Protein AF-A0A151JZW5-F1 (afdb_monomer_lite)

InterPro domains:
  IPR041588 Integrase zinc-binding domain [PF17921] (23-75)

Foldseek 3Di:
DDDDPDDLDPQLVPAAEDEDDPPLLVVLLVLCVVVVNDDLVVSLVVNNSHHDYDPSSVSSVVSSVPDPVCVVVVDDD

pLDDT: mean 81.83, std 11.43, range [36.91, 91.56]

Structure (mmCIF, N/CA/C/O backbone):
data_AF-A0A151JZW5-F1
#
_entry.id   AF-A0A151JZW5-F1
#
loop_
_atom_site.group_PDB
_atom_site.id
_atom_site.type_symbol
_atom_site.label_atom_id
_atom_site.label_alt_id
_atom_site.label_comp_id
_atom_site.label_asym_id
_atom_site.label_entity_id
_atom_site.label_seq_id
_atom_site.pdbx_PDB_ins_code
_atom_site.Cartn_x
_atom_site.Cartn_y
_atom_site.Cartn_z
_atom_site.occupancy
_atom_site.B_iso_or_equiv
_atom_site.auth_seq_id
_atom_site.auth_comp_id
_atom_site.auth_asym_id
_atom_site.auth_atom_id
_atom_site.pdbx_PDB_model_num
ATOM 1 N N . MET A 1 1 ? -2.857 28.229 9.832 1.00 36.91 1 MET A N 1
ATOM 2 C CA . MET A 1 1 ? -3.133 27.513 8.568 1.00 36.91 1 MET A CA 1
ATOM 3 C C . MET A 1 1 ? -3.996 26.294 8.898 1.00 36.91 1 MET A C 1
ATOM 5 O O . MET A 1 1 ? -3.463 25.231 9.171 1.00 36.91 1 MET A O 1
ATOM 9 N N . LEU A 1 2 ? -5.315 26.460 9.012 1.00 48.34 2 LEU A N 1
ATOM 10 C CA . LEU A 1 2 ? -6.248 25.354 9.258 1.00 48.34 2 LEU A CA 1
ATOM 11 C C . LEU A 1 2 ? -7.472 25.601 8.385 1.00 48.34 2 LEU A C 1
ATOM 13 O O . LEU A 1 2 ? -8.319 26.416 8.732 1.00 48.34 2 LEU A O 1
ATOM 17 N N . LEU A 1 3 ? -7.534 24.943 7.233 1.00 49.47 3 LEU A N 1
ATOM 18 C CA . LEU A 1 3 ? -8.750 24.894 6.437 1.00 49.47 3 LEU A CA 1
ATOM 19 C C . 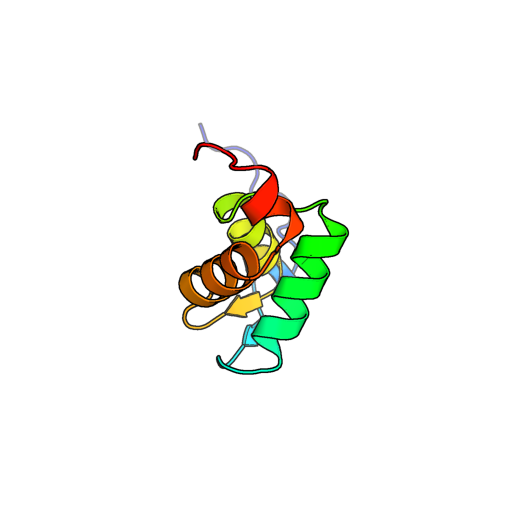LEU A 1 3 ? -9.044 23.442 6.070 1.00 49.47 3 LEU A C 1
ATOM 21 O O . LEU A 1 3 ? -8.179 22.728 5.567 1.00 49.47 3 LEU A O 1
ATOM 25 N N . ASN A 1 4 ? -10.312 23.094 6.287 1.00 48.78 4 ASN A N 1
ATOM 26 C CA . ASN A 1 4 ? -11.067 22.021 5.649 1.00 48.78 4 ASN A CA 1
ATOM 27 C C . ASN A 1 4 ? -10.975 20.622 6.271 1.00 48.78 4 ASN A C 1
ATOM 29 O O . ASN A 1 4 ? -10.550 19.666 5.633 1.00 48.78 4 ASN A O 1
ATOM 33 N N . ALA A 1 5 ? -11.584 20.461 7.449 1.00 59.94 5 ALA A N 1
ATOM 34 C CA . ALA A 1 5 ? -12.305 19.221 7.758 1.00 59.94 5 ALA A CA 1
ATOM 35 C C . ALA A 1 5 ? -13.684 19.234 7.060 1.00 59.94 5 ALA A C 1
ATOM 37 O O . ALA A 1 5 ? -14.725 19.094 7.695 1.00 59.94 5 ALA A O 1
ATOM 38 N N . GLY A 1 6 ? -13.699 19.485 5.747 1.00 62.66 6 GLY A N 1
ATOM 39 C CA . GLY A 1 6 ? -14.891 19.288 4.928 1.00 62.66 6 GLY A CA 1
ATOM 40 C C . GLY A 1 6 ? -15.167 17.791 4.862 1.00 62.66 6 GLY A C 1
ATOM 41 O O . GLY A 1 6 ? -14.287 17.043 4.450 1.00 62.66 6 GLY A O 1
ATOM 42 N N . SER A 1 7 ? -16.329 17.373 5.370 1.00 71.81 7 SER A N 1
ATOM 43 C CA . SER A 1 7 ? -16.927 16.030 5.272 1.00 71.81 7 SER A CA 1
ATOM 44 C C . SER A 1 7 ? -15.954 14.897 4.896 1.00 71.81 7 SER A C 1
ATOM 46 O O . SER A 1 7 ? -15.905 14.460 3.747 1.00 71.81 7 SER A O 1
ATOM 48 N N . ILE A 1 8 ? -15.174 14.414 5.868 1.00 75.00 8 ILE A N 1
ATOM 49 C CA . ILE A 1 8 ? -14.413 13.169 5.705 1.00 75.00 8 ILE A CA 1
ATOM 50 C C . ILE A 1 8 ? -15.424 12.043 5.469 1.00 75.00 8 ILE A C 1
ATOM 52 O O . ILE A 1 8 ? -16.366 11.896 6.252 1.00 75.00 8 ILE A O 1
ATOM 56 N N . ASP A 1 9 ? -15.225 11.266 4.403 1.00 81.75 9 ASP A N 1
ATOM 57 C CA . ASP A 1 9 ? -16.072 10.117 4.086 1.00 81.75 9 ASP A CA 1
ATOM 58 C C . ASP A 1 9 ? -16.163 9.161 5.286 1.00 81.75 9 ASP A C 1
ATOM 60 O O . ASP A 1 9 ? -15.176 8.940 5.998 1.00 81.75 9 ASP A O 1
ATOM 64 N N . TYR A 1 10 ? -17.344 8.584 5.518 1.00 82.06 10 TYR A N 1
ATOM 65 C CA . TYR A 1 10 ? -17.589 7.693 6.653 1.00 82.06 10 TYR A CA 1
ATOM 66 C C . TYR A 1 10 ? -16.551 6.564 6.739 1.00 82.06 10 TYR A C 1
ATOM 68 O O . TYR A 1 10 ? -16.077 6.247 7.828 1.00 82.06 10 TYR A O 1
ATOM 76 N N . THR A 1 11 ? -16.130 6.012 5.598 1.00 79.06 11 THR A N 1
ATOM 77 C CA . THR A 1 11 ? -15.150 4.915 5.535 1.00 79.06 11 THR A CA 1
ATOM 78 C C . THR A 1 11 ? -13.732 5.346 5.900 1.00 79.06 11 THR A C 1
ATOM 80 O O . THR A 1 11 ? -12.970 4.553 6.450 1.00 79.06 11 THR A O 1
ATOM 83 N N . GLN A 1 12 ? -13.393 6.615 5.665 1.00 80.62 12 GLN A N 1
ATOM 84 C CA . GLN A 1 12 ? -12.111 7.192 6.061 1.00 80.62 12 GLN A CA 1
ATOM 85 C C . GLN A 1 12 ? -12.112 7.610 7.534 1.00 80.62 12 GLN A C 1
ATOM 87 O O . GLN A 1 12 ? -11.073 7.564 8.193 1.00 80.62 12 GLN A O 1
ATOM 92 N N . LYS A 1 13 ? -13.278 7.989 8.069 1.00 84.06 13 LYS A N 1
ATOM 93 C CA . LYS A 1 13 ? -13.458 8.270 9.497 1.00 84.06 13 LYS A CA 1
ATOM 94 C C . LYS A 1 13 ? -13.460 6.988 10.340 1.00 84.06 13 LYS A C 1
ATOM 96 O O . LYS A 1 13 ? -12.930 6.997 11.448 1.00 84.06 13 LYS A O 1
ATOM 101 N N . TYR A 1 14 ? -14.017 5.900 9.804 1.00 82.50 14 TYR A N 1
ATOM 102 C CA . TYR A 1 14 ? -14.153 4.599 10.465 1.00 82.50 14 TYR A CA 1
ATOM 103 C C . TYR A 1 14 ? -13.633 3.464 9.566 1.00 82.50 14 TYR A C 1
ATOM 105 O O . TYR A 1 14 ? -14.419 2.708 8.989 1.00 82.50 14 TYR A O 1
ATOM 113 N N . PRO A 1 15 ? -12.304 3.331 9.421 1.00 82.19 15 PRO A N 1
ATOM 114 C CA . PRO A 1 15 ? -11.722 2.314 8.558 1.00 82.19 15 PRO A CA 1
ATOM 115 C C . PRO A 1 15 ? -11.948 0.906 9.116 1.00 82.19 15 PRO A C 1
ATOM 117 O O . PRO A 1 15 ? -11.836 0.658 10.318 1.00 82.19 15 PRO A O 1
ATOM 120 N N . ILE A 1 16 ? -12.205 -0.048 8.222 1.00 86.19 16 ILE A N 1
ATO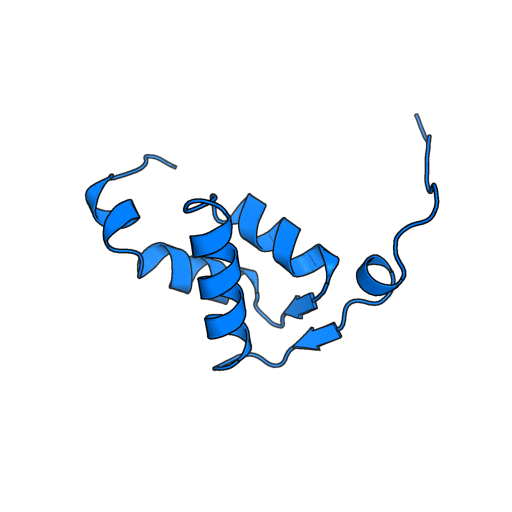M 121 C CA . ILE A 1 16 ? -12.444 -1.447 8.592 1.00 86.19 16 ILE A CA 1
ATOM 122 C C . ILE A 1 16 ? -11.122 -2.086 9.025 1.00 86.19 16 ILE A C 1
ATOM 124 O O . ILE A 1 16 ? -10.148 -2.097 8.266 1.00 86.19 16 ILE A O 1
ATOM 128 N N . ILE A 1 17 ? -11.074 -2.654 10.230 1.00 84.81 17 ILE A N 1
ATOM 129 C CA . ILE A 1 17 ? -9.892 -3.373 10.713 1.00 84.81 17 ILE A CA 1
ATOM 130 C C . ILE A 1 17 ? -9.783 -4.695 9.956 1.00 84.81 17 ILE A C 1
ATOM 132 O O . ILE A 1 17 ? -10.667 -5.545 10.054 1.00 84.81 17 ILE A O 1
ATOM 136 N N . LEU A 1 18 ? -8.680 -4.885 9.227 1.00 81.12 18 LEU A N 1
ATOM 137 C CA . LEU A 1 18 ? -8.388 -6.168 8.594 1.00 81.12 18 LEU A CA 1
ATOM 138 C C . LEU A 1 18 ? -7.331 -6.945 9.383 1.00 81.12 18 LEU A C 1
ATOM 140 O O . LEU A 1 18 ? -6.206 -6.446 9.544 1.00 81.12 18 LEU A O 1
ATOM 144 N N . PRO A 1 19 ? -7.634 -8.190 9.795 1.00 74.69 19 PRO A N 1
ATOM 145 C CA . PRO A 1 19 ? -6.616 -9.103 10.275 1.00 74.69 19 PRO A CA 1
ATOM 146 C C . PRO A 1 19 ? -5.651 -9.451 9.138 1.00 74.69 19 PRO A C 1
ATOM 148 O O . PRO A 1 19 ? -6.016 -9.589 7.966 1.00 74.69 19 PRO A O 1
ATOM 151 N N . ASN A 1 20 ? -4.378 -9.575 9.491 1.00 68.25 20 ASN A N 1
ATOM 152 C CA . ASN A 1 20 ? -3.339 -9.909 8.533 1.00 68.25 20 ASN A CA 1
ATOM 153 C C . ASN A 1 20 ? -3.441 -11.393 8.155 1.00 68.25 20 ASN A C 1
ATOM 155 O O . ASN A 1 20 ? -3.596 -12.222 9.052 1.00 68.25 20 ASN A O 1
ATOM 159 N N . LYS A 1 21 ? -3.336 -11.700 6.851 1.00 70.06 21 LYS A N 1
ATOM 160 C CA . LYS A 1 21 ? -2.559 -12.828 6.284 1.00 70.06 21 LYS A CA 1
ATOM 161 C C . LYS A 1 21 ? -2.923 -13.117 4.830 1.00 70.06 21 LYS A C 1
ATOM 163 O O . LYS A 1 21 ? -2.035 -13.110 3.995 1.00 70.06 21 LYS A O 1
ATOM 168 N N . HIS A 1 22 ? -4.196 -13.339 4.499 1.00 74.75 22 HIS A N 1
ATOM 169 C CA . HIS A 1 22 ? -4.556 -13.799 3.146 1.00 74.75 22 HIS A CA 1
ATOM 170 C C . HIS A 1 22 ? -5.428 -12.800 2.380 1.00 74.75 22 HIS A C 1
ATOM 172 O O . HIS A 1 22 ? -5.029 -12.297 1.331 1.00 74.75 22 HIS A O 1
ATOM 178 N N . HIS A 1 23 ? -6.582 -12.430 2.940 1.00 82.00 23 HIS A N 1
ATOM 179 C CA . HIS A 1 23 ? -7.513 -11.522 2.266 1.00 82.00 23 HIS A CA 1
ATOM 180 C C . HIS A 1 23 ? -6.914 -10.122 2.053 1.00 82.00 23 HIS A C 1
ATOM 182 O O . HIS A 1 23 ? -6.984 -9.572 0.956 1.00 82.00 23 HIS A O 1
ATOM 188 N N . LEU A 1 24 ? -6.214 -9.597 3.065 1.00 83.81 24 LEU A N 1
ATOM 189 C CA . LEU A 1 24 ? -5.506 -8.323 2.960 1.00 83.81 24 LEU A CA 1
ATOM 190 C C . LEU A 1 24 ? -4.464 -8.328 1.830 1.00 83.81 24 LEU A C 1
ATOM 192 O O . LEU A 1 24 ? -4.352 -7.351 1.100 1.00 83.81 24 LEU A O 1
ATOM 196 N N . MET A 1 25 ? -3.703 -9.412 1.656 1.00 86.00 25 MET A N 1
ATOM 197 C CA . MET A 1 25 ? -2.694 -9.476 0.594 1.00 86.00 25 MET A CA 1
ATOM 198 C C . MET A 1 25 ? -3.330 -9.445 -0.797 1.00 86.00 25 MET A C 1
ATOM 200 O O . MET A 1 25 ? -2.805 -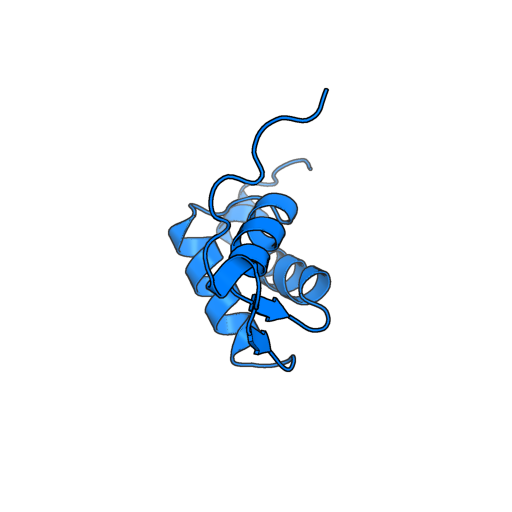8.767 -1.678 1.00 86.00 25 MET A O 1
ATOM 204 N N . ASN A 1 26 ? -4.462 -10.127 -0.983 1.00 88.12 26 ASN A N 1
ATOM 205 C CA . ASN A 1 26 ? -5.194 -10.118 -2.250 1.00 88.12 26 ASN A CA 1
ATOM 206 C C . ASN A 1 26 ? -5.744 -8.726 -2.566 1.00 88.12 26 ASN A C 1
ATOM 208 O O . ASN A 1 26 ? -5.496 -8.208 -3.651 1.00 88.12 26 ASN A O 1
ATOM 212 N N . LEU A 1 27 ? -6.357 -8.067 -1.582 1.00 88.25 27 LEU A N 1
ATOM 213 C CA . LEU A 1 27 ? -6.822 -6.690 -1.720 1.00 88.25 27 LEU A CA 1
ATOM 214 C C . LEU A 1 27 ? -5.679 -5.734 -2.104 1.00 88.25 27 LEU A C 1
ATOM 216 O O . LEU A 1 27 ? -5.816 -4.918 -3.012 1.00 88.25 27 LEU A O 1
ATOM 220 N N . ILE A 1 28 ? -4.526 -5.844 -1.438 1.00 89.12 28 ILE A N 1
ATOM 221 C CA . ILE A 1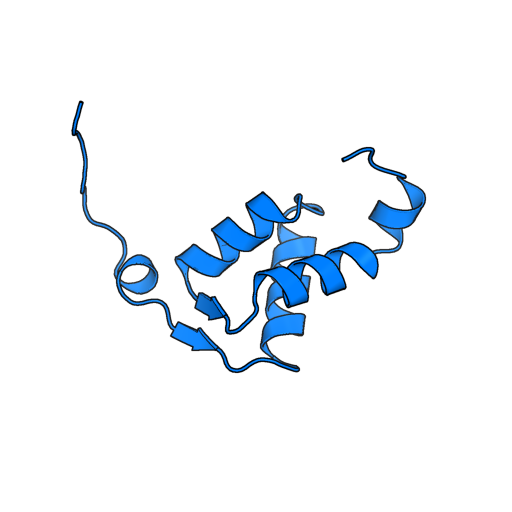 28 ? -3.354 -5.012 -1.742 1.00 89.12 28 ILE A CA 1
ATOM 222 C C . ILE A 1 28 ? -2.851 -5.272 -3.164 1.00 89.12 28 ILE A C 1
ATOM 224 O O . ILE A 1 28 ? -2.507 -4.313 -3.851 1.00 89.12 28 ILE A O 1
ATOM 228 N N . LYS A 1 29 ? -2.818 -6.533 -3.619 1.00 88.25 29 LYS A N 1
ATOM 229 C CA . LYS A 1 29 ? -2.457 -6.886 -5.003 1.00 88.25 29 LYS A CA 1
ATOM 230 C C . LYS A 1 29 ? -3.417 -6.257 -6.006 1.00 88.25 29 LYS A C 1
ATOM 232 O O . LYS A 1 29 ? -2.960 -5.646 -6.966 1.00 88.25 29 LYS A O 1
ATOM 237 N N . GLU A 1 30 ? -4.721 -6.355 -5.774 1.00 89.31 30 GLU A N 1
ATOM 238 C CA . GLU A 1 30 ? -5.722 -5.757 -6.660 1.00 89.31 30 GLU A CA 1
ATOM 239 C C . GLU A 1 30 ? -5.568 -4.241 -6.756 1.00 89.31 30 GLU A C 1
ATOM 241 O O . GLU A 1 30 ? -5.510 -3.697 -7.858 1.00 89.31 30 GLU A O 1
ATOM 246 N N . VAL A 1 31 ? -5.457 -3.553 -5.615 1.00 89.56 31 VAL A N 1
ATOM 247 C CA . VAL A 1 31 ? -5.236 -2.100 -5.587 1.00 89.56 31 VAL A CA 1
ATOM 248 C C . VAL A 1 31 ? -3.921 -1.754 -6.291 1.00 89.56 31 VAL A C 1
ATOM 250 O O . VAL A 1 31 ? -3.875 -0.792 -7.051 1.00 89.56 31 VAL A O 1
ATOM 253 N N . TYR A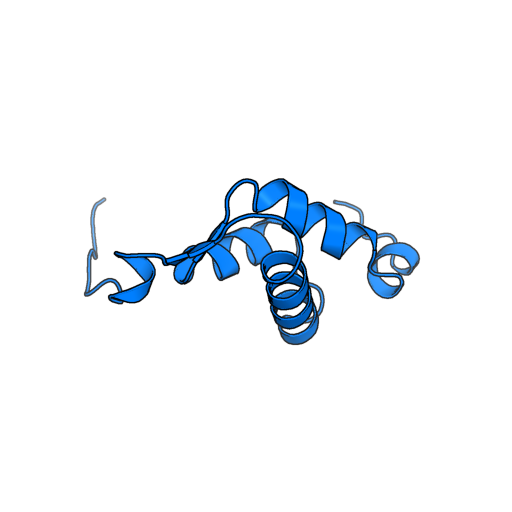 1 32 ? -2.872 -2.552 -6.105 1.00 91.38 32 TYR A N 1
ATOM 254 C CA . TYR A 1 32 ? -1.560 -2.319 -6.702 1.00 91.38 32 TYR A CA 1
ATOM 255 C C . TYR A 1 32 ? -1.570 -2.431 -8.228 1.00 91.38 32 TYR A C 1
ATOM 257 O O . TYR A 1 32 ? -1.042 -1.552 -8.910 1.00 91.38 32 TYR A O 1
ATOM 265 N N . HIS A 1 33 ? -2.217 -3.465 -8.768 1.00 90.25 33 HIS A N 1
ATOM 266 C CA . HIS A 1 33 ? -2.357 -3.636 -10.212 1.00 90.25 33 HIS A CA 1
ATOM 267 C C . HIS A 1 33 ? -3.307 -2.603 -10.831 1.00 90.25 33 HIS A C 1
ATOM 269 O O . HIS A 1 33 ? -3.000 -2.067 -11.892 1.00 90.25 33 HIS A O 1
ATOM 275 N N . LYS A 1 34 ? -4.408 -2.248 -10.150 1.00 91.56 34 LYS A N 1
ATOM 276 C CA . LYS A 1 34 ? -5.330 -1.187 -10.601 1.00 91.56 34 LYS A CA 1
ATOM 277 C C . LYS A 1 34 ? -4.675 0.197 -10.630 1.00 91.56 34 LYS A C 1
ATOM 279 O O . LYS A 1 34 ? -5.025 1.010 -11.474 1.00 91.56 34 LYS A O 1
ATOM 284 N N . ASN A 1 35 ? -3.717 0.460 -9.740 1.00 89.69 35 ASN A N 1
ATOM 285 C CA . ASN A 1 35 ? -2.997 1.736 -9.654 1.00 89.69 35 ASN A CA 1
ATOM 286 C C . ASN A 1 35 ? -1.629 1.696 -10.353 1.00 89.69 35 ASN A C 1
ATOM 288 O O . ASN A 1 35 ? -0.692 2.360 -9.908 1.00 89.69 35 ASN A O 1
ATOM 292 N N . LEU A 1 36 ? -1.502 0.902 -11.422 1.00 89.81 36 LEU A N 1
ATOM 293 C CA . LEU A 1 36 ? -0.334 0.883 -12.312 1.00 89.81 36 LEU A CA 1
ATOM 294 C C . LEU A 1 36 ? 1.001 0.769 -11.563 1.00 89.81 36 LEU A C 1
ATOM 296 O O . LEU A 1 36 ? 1.958 1.486 -11.844 1.00 89.81 36 LEU A O 1
ATOM 300 N N . HIS A 1 37 ? 1.064 -0.147 -10.597 1.00 89.56 37 HIS A N 1
ATOM 301 C CA . HIS A 1 37 ? 2.273 -0.422 -9.829 1.00 89.56 37 HIS A CA 1
ATOM 302 C C . HIS A 1 37 ? 2.766 0.729 -8.930 1.00 89.56 37 HIS A C 1
ATOM 304 O O . HIS A 1 37 ? 3.971 0.882 -8.706 1.00 89.56 37 HIS A O 1
ATOM 310 N N . ALA A 1 38 ? 1.844 1.514 -8.370 1.00 88.31 38 ALA A N 1
ATOM 311 C CA . ALA A 1 38 ? 2.152 2.615 -7.459 1.00 88.31 38 ALA A CA 1
ATOM 312 C C . ALA A 1 38 ? 3.158 2.255 -6.339 1.00 88.31 38 ALA A C 1
ATOM 314 O O . ALA A 1 38 ? 3.180 1.145 -5.794 1.00 88.31 38 ALA A O 1
ATOM 315 N N . LYS A 1 39 ? 3.980 3.241 -5.943 1.00 87.00 39 LYS A N 1
ATOM 316 C CA . LYS A 1 39 ? 4.978 3.105 -4.865 1.00 87.00 39 LYS A CA 1
ATOM 317 C C . LYS A 1 39 ? 4.327 2.712 -3.530 1.00 87.00 39 LYS A C 1
ATOM 319 O O . LYS A 1 39 ? 3.170 3.024 -3.251 1.00 87.00 39 LYS A O 1
ATOM 324 N N . SER A 1 40 ? 5.120 2.099 -2.647 1.00 85.56 40 SER A N 1
ATOM 325 C CA . SER A 1 40 ? 4.640 1.547 -1.367 1.00 85.56 40 SER A CA 1
ATOM 326 C C . SER A 1 40 ? 3.904 2.558 -0.481 1.00 85.56 40 SER A C 1
ATOM 328 O O . SER A 1 40 ? 2.924 2.203 0.168 1.00 85.56 40 SER A O 1
ATOM 330 N N . GLN A 1 41 ? 4.356 3.814 -0.460 1.00 87.56 41 GLN A N 1
ATOM 331 C CA . GLN A 1 41 ? 3.744 4.874 0.339 1.00 87.56 41 GLN A CA 1
ATOM 332 C C . GLN A 1 41 ? 2.368 5.274 -0.201 1.00 87.56 41 GLN A C 1
ATOM 334 O O . GLN A 1 41 ? 1.429 5.391 0.582 1.00 87.56 41 GLN A O 1
ATOM 339 N N . ALA A 1 42 ? 2.240 5.414 -1.524 1.00 89.44 42 ALA A N 1
ATOM 340 C CA . ALA A 1 42 ? 0.970 5.711 -2.179 1.00 89.44 42 ALA A CA 1
ATOM 341 C C . ALA A 1 42 ? -0.033 4.572 -1.956 1.00 89.44 42 ALA A C 1
ATOM 343 O O . ALA A 1 42 ? -1.149 4.808 -1.506 1.00 89.44 42 ALA A O 1
ATOM 344 N N . MET A 1 43 ? 0.410 3.328 -2.142 1.00 90.94 43 MET A N 1
ATOM 345 C CA . MET A 1 43 ? -0.393 2.141 -1.854 1.00 90.94 43 MET A CA 1
ATOM 346 C C . MET A 1 43 ? -0.895 2.109 -0.411 1.00 90.94 43 MET A C 1
ATOM 348 O O . MET A 1 43 ? -2.077 1.892 -0.164 1.00 90.94 43 MET A O 1
ATOM 352 N N . LEU A 1 44 ? -0.007 2.354 0.554 1.00 89.06 44 LEU A N 1
ATOM 353 C CA . LEU A 1 44 ? -0.370 2.362 1.966 1.00 89.06 44 LEU A CA 1
ATOM 354 C C . LEU A 1 44 ? -1.369 3.479 2.302 1.00 89.06 44 LEU A C 1
ATOM 356 O O . LEU A 1 44 ? -2.261 3.255 3.117 1.00 89.06 44 LEU A O 1
ATOM 360 N N . ALA A 1 45 ? -1.237 4.654 1.680 1.00 89.38 45 ALA A N 1
ATOM 361 C CA . ALA A 1 45 ? -2.200 5.742 1.822 1.00 89.38 45 ALA A CA 1
ATOM 362 C C . ALA A 1 45 ? -3.572 5.351 1.250 1.00 89.38 45 ALA A C 1
ATOM 364 O O . ALA A 1 45 ? -4.569 5.471 1.952 1.00 89.38 45 ALA A O 1
ATOM 365 N N . MET A 1 46 ? -3.613 4.787 0.038 1.00 89.06 46 MET A N 1
ATOM 366 C CA . MET A 1 46 ? -4.851 4.329 -0.606 1.00 89.06 46 MET A CA 1
ATOM 367 C C . MET A 1 46 ? -5.583 3.268 0.220 1.00 89.06 46 MET A C 1
ATOM 369 O O . MET A 1 46 ? -6.797 3.339 0.388 1.00 89.06 46 MET A O 1
ATOM 373 N N . ILE A 1 47 ? -4.852 2.299 0.780 1.00 88.44 47 ILE A N 1
ATOM 374 C CA . ILE A 1 47 ? -5.446 1.257 1.629 1.00 88.44 47 ILE A CA 1
ATOM 375 C C . ILE A 1 47 ? -6.031 1.875 2.904 1.00 88.44 47 ILE A C 1
ATOM 377 O O . ILE A 1 47 ? -7.130 1.506 3.307 1.00 88.44 47 ILE A O 1
ATOM 381 N N . ARG A 1 48 ? -5.329 2.842 3.511 1.00 88.06 48 ARG A N 1
ATOM 382 C CA . ARG A 1 48 ? -5.745 3.505 4.758 1.00 88.06 48 ARG A CA 1
ATOM 383 C C . ARG A 1 48 ? -7.005 4.349 4.645 1.00 88.06 48 ARG A C 1
ATOM 385 O O . ARG A 1 48 ? -7.632 4.589 5.668 1.00 88.06 48 ARG A O 1
ATOM 392 N N . ILE A 1 49 ? -7.389 4.752 3.434 1.00 87.56 49 ILE A N 1
ATOM 393 C CA . ILE A 1 49 ? -8.654 5.462 3.205 1.00 87.56 49 ILE A CA 1
ATOM 394 C C . ILE A 1 49 ? -9.855 4.581 3.570 1.00 87.56 49 ILE A C 1
ATOM 396 O O . ILE A 1 49 ? -10.874 5.104 3.992 1.00 87.56 49 ILE A O 1
ATOM 400 N N . ARG A 1 50 ? -9.755 3.253 3.420 1.00 84.62 50 ARG A N 1
ATOM 401 C CA . ARG A 1 50 ? -10.890 2.334 3.640 1.00 84.62 50 ARG A CA 1
ATOM 402 C C . ARG A 1 50 ? -10.638 1.275 4.707 1.00 84.62 50 ARG A C 1
ATOM 404 O O . ARG A 1 50 ? -11.578 0.741 5.290 1.00 84.62 50 ARG A O 1
ATOM 411 N N . PHE A 1 51 ? -9.376 0.947 4.950 1.00 86.19 51 PHE A N 1
ATOM 412 C CA . PHE A 1 51 ? -8.984 -0.190 5.766 1.00 86.19 51 PHE A CA 1
ATOM 413 C C . PHE A 1 51 ? -7.895 0.193 6.756 1.00 86.19 51 PHE A C 1
ATOM 415 O O . PHE A 1 51 ? -6.959 0.919 6.427 1.00 86.19 51 PHE A O 1
ATOM 422 N N . TRP A 1 52 ? -7.956 -0.386 7.950 1.00 86.94 52 TRP A N 1
ATOM 423 C CA . TRP A 1 52 ? -6.900 -0.308 8.951 1.00 86.94 52 TRP A CA 1
ATOM 424 C C . TRP A 1 52 ? -6.171 -1.655 9.053 1.00 86.94 52 TRP A C 1
ATOM 426 O O . TRP A 1 52 ? -6.444 -2.461 9.946 1.00 86.94 52 TRP A O 1
ATOM 436 N N . PRO A 1 53 ? -5.265 -1.964 8.108 1.00 82.50 53 PRO A N 1
ATOM 437 C CA . PRO A 1 53 ? -4.565 -3.237 8.092 1.00 82.50 53 PRO A CA 1
ATOM 438 C C . PRO A 1 53 ? -3.539 -3.337 9.219 1.00 82.50 53 PRO A C 1
ATOM 440 O O . PRO A 1 53 ? -2.580 -2.556 9.284 1.00 82.50 53 PRO A O 1
ATOM 443 N N . ILE A 1 54 ? -3.668 -4.378 10.039 1.00 80.00 54 ILE A N 1
ATOM 444 C CA . ILE A 1 54 ? -2.652 -4.732 11.031 1.00 80.00 54 ILE A CA 1
ATOM 445 C C . ILE A 1 54 ? -1.386 -5.159 10.265 1.00 80.00 54 ILE A C 1
ATOM 447 O O . ILE A 1 54 ? -1.398 -6.110 9.487 1.00 80.00 54 ILE A O 1
ATOM 451 N N . SER A 1 55 ? -0.297 -4.400 10.417 1.00 82.50 55 SER A N 1
ATOM 452 C CA . SER A 1 55 ? 0.952 -4.535 9.640 1.00 82.50 55 SER A CA 1
ATOM 453 C C . SER A 1 55 ? 0.851 -4.238 8.132 1.00 82.50 55 SER A C 1
ATOM 455 O O . SER A 1 55 ? 1.672 -4.725 7.347 1.00 82.50 55 SER A O 1
ATOM 457 N N . GLY A 1 56 ? -0.070 -3.362 7.705 1.00 83.25 56 GLY A N 1
ATOM 458 C CA . GLY A 1 56 ? -0.257 -3.001 6.288 1.00 83.25 56 GLY A CA 1
ATOM 459 C C . GLY A 1 56 ? 1.019 -2.594 5.544 1.00 83.25 56 GLY A C 1
ATOM 460 O O . GLY A 1 56 ? 1.236 -3.027 4.419 1.00 83.25 56 GLY A O 1
ATOM 461 N N . LYS A 1 57 ? 1.942 -1.866 6.190 1.00 86.31 57 LYS A N 1
ATOM 462 C CA . LYS A 1 57 ? 3.237 -1.489 5.586 1.00 86.31 57 LYS A CA 1
ATOM 463 C C . LYS A 1 57 ? 4.069 -2.711 5.170 1.00 86.31 57 LYS A C 1
ATOM 465 O O . LYS A 1 57 ? 4.758 -2.677 4.152 1.00 86.31 57 LYS A O 1
ATOM 470 N N . GLN A 1 58 ? 4.053 -3.784 5.963 1.00 88.00 58 GLN A N 1
ATOM 471 C CA . GLN A 1 58 ? 4.773 -5.015 5.636 1.00 88.00 58 GLN A CA 1
ATOM 472 C C . GLN A 1 58 ? 4.087 -5.756 4.486 1.00 88.00 58 GLN A C 1
ATOM 474 O O . GLN A 1 58 ? 4.771 -6.133 3.537 1.00 88.00 58 GLN A O 1
ATOM 479 N N . ALA A 1 59 ? 2.757 -5.859 4.521 1.00 86.81 59 ALA A N 1
ATOM 480 C CA . ALA A 1 59 ? 1.973 -6.490 3.463 1.00 86.81 59 ALA A CA 1
ATOM 481 C C . ALA A 1 59 ? 2.133 -5.765 2.112 1.00 86.81 59 ALA A C 1
ATOM 483 O O . ALA A 1 59 ? 2.430 -6.399 1.102 1.00 86.81 59 ALA A O 1
ATOM 484 N N . THR A 1 60 ? 2.059 -4.430 2.096 1.00 88.44 60 THR A N 1
ATOM 485 C CA . THR A 1 60 ? 2.298 -3.617 0.894 1.00 88.44 60 THR A CA 1
ATOM 486 C C . THR A 1 60 ? 3.697 -3.843 0.332 1.00 88.44 60 THR A C 1
ATOM 488 O O . THR A 1 60 ? 3.846 -4.108 -0.856 1.00 88.44 60 THR A O 1
ATOM 491 N N . ARG A 1 61 ? 4.741 -3.813 1.170 1.00 88.06 61 ARG A N 1
ATOM 492 C CA . ARG A 1 61 ? 6.111 -4.088 0.702 1.00 88.06 61 ARG A CA 1
ATOM 493 C C . ARG A 1 61 ? 6.271 -5.496 0.144 1.00 88.06 61 ARG A C 1
ATOM 495 O O . ARG A 1 61 ? 7.001 -5.667 -0.825 1.00 88.06 61 ARG A O 1
ATOM 502 N N . HIS A 1 62 ? 5.619 -6.484 0.748 1.00 88.38 62 HIS A N 1
ATOM 503 C CA . HIS A 1 62 ? 5.670 -7.857 0.264 1.00 88.38 62 HIS A CA 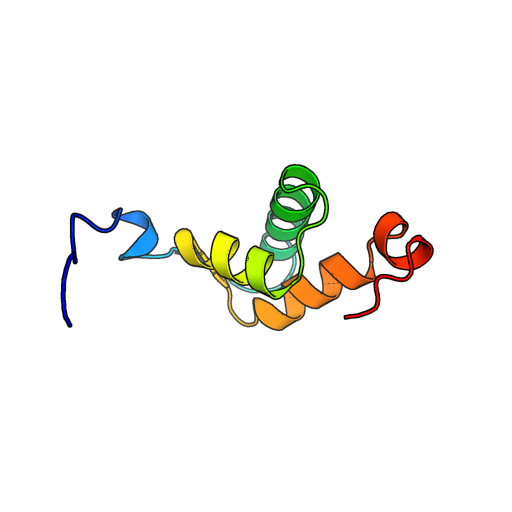1
ATOM 504 C C . HIS A 1 62 ? 5.059 -7.976 -1.140 1.00 88.38 62 HIS A C 1
ATOM 506 O O . HIS A 1 62 ? 5.696 -8.538 -2.025 1.00 88.38 62 HIS A O 1
ATOM 512 N N . VAL A 1 63 ? 3.883 -7.380 -1.370 1.00 87.38 63 VAL A N 1
ATOM 513 C CA . VAL A 1 63 ? 3.237 -7.352 -2.697 1.00 87.38 63 VAL A CA 1
ATOM 514 C C . VAL A 1 63 ? 4.097 -6.638 -3.740 1.00 87.38 63 VAL A C 1
ATOM 516 O O . VAL A 1 63 ? 4.256 -7.126 -4.853 1.00 87.38 63 VAL A O 1
ATOM 519 N N . LEU A 1 64 ? 4.701 -5.505 -3.386 1.00 87.06 64 LEU A N 1
ATOM 520 C CA . LEU A 1 64 ? 5.554 -4.770 -4.322 1.00 87.06 64 LEU A CA 1
ATOM 521 C C . LEU A 1 64 ? 6.822 -5.548 -4.690 1.00 87.06 64 LEU A C 1
ATOM 523 O O . LEU A 1 64 ? 7.245 -5.515 -5.841 1.00 87.06 64 LEU A O 1
ATOM 527 N N . ARG A 1 65 ? 7.423 -6.263 -3.730 1.00 87.56 65 ARG A N 1
ATOM 528 C CA . ARG A 1 65 ? 8.615 -7.093 -3.968 1.00 87.56 65 ARG A CA 1
ATOM 529 C C . ARG A 1 65 ? 8.324 -8.338 -4.800 1.00 87.56 65 ARG A C 1
ATOM 531 O O . ARG A 1 65 ? 9.224 -8.808 -5.482 1.00 87.56 65 ARG A O 1
ATOM 538 N N . SER A 1 66 ? 7.102 -8.867 -4.753 1.00 88.75 66 SER A N 1
ATOM 539 C CA . SER A 1 66 ? 6.706 -10.015 -5.577 1.00 88.75 66 SER A CA 1
ATOM 540 C C . SER A 1 66 ? 6.305 -9.631 -7.005 1.00 88.75 66 SER A C 1
ATOM 542 O O . SER A 1 66 ? 6.090 -10.506 -7.842 1.00 88.75 66 SER A O 1
ATOM 544 N N . CYS A 1 67 ? 6.238 -8.336 -7.320 1.00 90.25 67 CYS A N 1
ATOM 545 C CA . CYS A 1 67 ? 5.944 -7.862 -8.662 1.00 90.25 67 CYS A CA 1
ATOM 546 C C . CYS A 1 67 ? 7.151 -8.023 -9.598 1.00 90.25 67 CYS A C 1
ATOM 548 O O . CYS A 1 67 ? 8.098 -7.235 -9.553 1.00 90.25 67 CYS A O 1
ATOM 550 N N . ILE A 1 68 ? 7.083 -8.993 -10.514 1.00 90.06 68 ILE A N 1
ATOM 551 C CA . ILE A 1 68 ? 8.149 -9.237 -11.498 1.00 90.06 68 ILE A CA 1
ATOM 552 C C . ILE A 1 68 ? 8.378 -8.048 -12.442 1.00 90.06 68 ILE A C 1
ATOM 554 O O . ILE A 1 68 ? 9.514 -7.781 -12.826 1.00 90.06 68 ILE A O 1
ATOM 558 N N . VAL A 1 69 ? 7.319 -7.307 -12.787 1.00 90.50 69 VAL A N 1
ATOM 559 C CA . VAL A 1 69 ? 7.401 -6.127 -13.664 1.00 90.50 69 VAL A CA 1
ATOM 560 C C . VAL A 1 69 ? 8.257 -5.047 -13.008 1.00 90.50 69 VAL A C 1
ATOM 562 O O . VAL A 1 69 ? 9.232 -4.586 -13.595 1.00 90.50 69 VAL A O 1
ATOM 565 N N . CYS A 1 70 ? 7.958 -4.702 -11.754 1.00 88.12 70 CYS A N 1
ATOM 566 C CA . CYS A 1 70 ? 8.742 -3.717 -11.012 1.00 88.12 70 CYS A CA 1
ATOM 567 C C . CYS A 1 70 ? 10.136 -4.219 -10.670 1.00 88.12 70 CYS A C 1
ATOM 569 O O . CYS A 1 70 ? 11.079 -3.440 -10.719 1.00 88.12 70 CYS A O 1
ATOM 571 N N . PHE A 1 71 ? 10.289 -5.507 -10.369 1.00 87.62 71 PHE A N 1
ATOM 572 C CA . PHE A 1 71 ? 11.606 -6.092 -10.155 1.00 87.62 71 PHE A CA 1
ATOM 573 C C . PHE A 1 71 ? 12.504 -5.926 -11.391 1.00 87.62 71 PHE A C 1
ATOM 575 O O . PHE A 1 71 ? 13.637 -5.464 -11.273 1.00 87.62 71 PHE A O 1
ATOM 582 N N . ARG A 1 72 ? 11.982 -6.227 -12.588 1.00 90.19 72 ARG A N 1
ATOM 583 C CA . ARG A 1 72 ? 12.710 -6.062 -13.857 1.00 90.19 72 ARG A CA 1
ATOM 584 C C . ARG A 1 72 ? 12.980 -4.602 -14.202 1.00 90.19 72 ARG A C 1
ATOM 586 O O . ARG A 1 72 ? 14.053 -4.301 -14.713 1.00 90.19 72 ARG A O 1
ATOM 593 N N . ALA A 1 73 ? 12.042 -3.708 -13.894 1.00 87.81 73 ALA A N 1
ATOM 594 C CA . ALA A 1 73 ? 12.189 -2.278 -14.146 1.00 87.81 73 ALA A CA 1
ATOM 595 C C . ALA A 1 73 ? 13.278 -1.605 -13.283 1.00 87.81 73 ALA A C 1
ATOM 597 O O . ALA A 1 73 ? 13.653 -0.477 -13.582 1.00 87.81 73 ALA A O 1
ATOM 598 N N . LYS A 1 74 ? 13.775 -2.267 -12.220 1.00 73.81 74 LYS A N 1
ATOM 599 C CA . LYS A 1 74 ? 14.772 -1.733 -11.267 1.00 73.81 74 LYS A CA 1
ATOM 600 C C . LYS A 1 74 ? 14.515 -0.266 -10.858 1.00 73.81 74 LYS A C 1
ATOM 602 O O . LYS A 1 74 ? 15.426 0.556 -10.953 1.00 73.81 74 LYS A O 1
ATOM 607 N N . PRO A 1 75 ? 13.302 0.104 -10.407 1.00 68.12 75 PRO A N 1
ATOM 608 C CA . PRO A 1 75 ? 13.037 1.472 -9.997 1.00 68.12 75 PRO A CA 1
ATOM 609 C C . PRO A 1 75 ? 13.903 1.795 -8.775 1.00 68.12 75 PRO A C 1
ATOM 611 O O . PRO A 1 75 ? 13.708 1.224 -7.701 1.00 68.12 75 PRO A O 1
ATOM 614 N N . VAL A 1 76 ? 14.870 2.695 -8.949 1.00 61.84 76 VAL A N 1
ATOM 615 C CA . VAL A 1 76 ? 15.618 3.294 -7.840 1.00 61.84 76 VAL A CA 1
ATOM 616 C C . VAL A 1 76 ? 14.630 4.063 -6.962 1.00 61.84 76 VAL A C 1
ATOM 618 O O . VAL A 1 76 ? 13.868 4.906 -7.444 1.00 61.84 76 VAL A O 1
ATOM 621 N N . SER A 1 77 ? 14.559 3.665 -5.693 1.00 57.78 77 SER A N 1
ATOM 622 C CA . SER A 1 77 ? 13.653 4.223 -4.687 1.00 57.78 77 SER A CA 1
ATOM 623 C C . SER A 1 77 ? 14.194 5.501 -4.085 1.00 57.78 77 SER A C 1
ATOM 625 O O . SER A 1 77 ? 15.367 5.441 -3.654 1.00 57.78 77 SER A O 1
#

Secondary structure (DSSP, 8-state):
---------HHHHSPEEEPSSSHHHHHHHHHHHHTTT--HHHHHHHHHTTEEETTHHHHHHHHHHH-HHHHHH----

Radius of gyration: 14.13 Å; chains: 1; bounding box: 33×41×25 Å

Organism: NCBI:txid34720

Sequence (77 aa):
MLLNAGSIDYTQKYPIILPNKHHLMNLIKEVYHKNLHAKSQAMLAMIRIRFWPISGKQATRHVLRSCIVCFRAKPVS